Protein AF-A0A8J6TCL2-F1 (afdb_monomer_lite)

Radius of gyration: 12.34 Å; chains: 1; bounding box: 31×27×26 Å

Foldseek 3Di:
DPQDLVNLVVCCVVPVPPRPLNVQLVVLVVV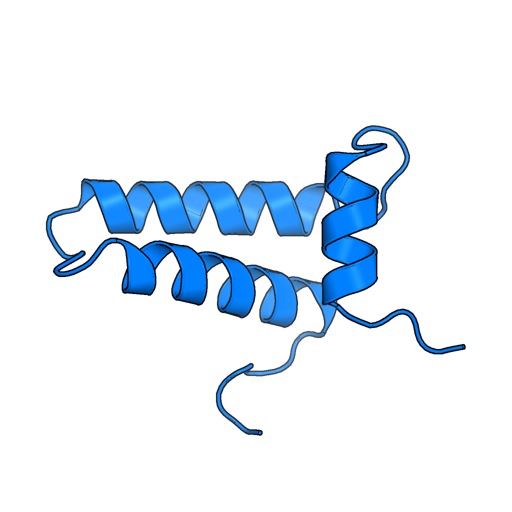LVVCVVPVVDPDPVVSVVSSSQSSCCVVPVDRSPPD

Sequence (67 aa):
MSNTIGERLVQVIKNPQDSESQESFARAMELSKAYAGSGSATHFSAVARLFYDLFEMFETGEDPRKK

Structure (mmCIF, N/CA/C/O backbone):
data_AF-A0A8J6TCL2-F1
#
_entry.id   AF-A0A8J6TCL2-F1
#
loop_
_atom_site.group_PDB
_atom_site.id
_atom_site.type_symbol
_atom_site.label_atom_id
_atom_site.label_alt_id
_atom_site.label_comp_id
_atom_site.label_asym_id
_atom_site.label_entity_id
_atom_site.label_seq_id
_atom_site.pdbx_PDB_ins_code
_atom_site.Cartn_x
_atom_site.Cartn_y
_atom_site.Cartn_z
_atom_site.occupancy
_atom_site.B_iso_or_equiv
_atom_site.auth_seq_id
_atom_site.auth_comp_id
_atom_site.auth_asym_id
_atom_site.auth_atom_id
_atom_site.pdbx_PDB_model_num
ATOM 1 N N . MET A 1 1 ? -17.489 -10.113 10.404 1.00 40.16 1 MET A N 1
ATOM 2 C CA . MET A 1 1 ? -16.898 -10.401 9.080 1.00 40.16 1 MET A CA 1
ATOM 3 C C . MET A 1 1 ? -15.564 -9.682 9.041 1.00 40.16 1 MET A C 1
ATOM 5 O O . MET A 1 1 ? -15.556 -8.488 9.308 1.00 40.16 1 MET A O 1
ATOM 9 N N . SER A 1 2 ? -14.443 -10.388 8.867 1.00 52.16 2 SER A N 1
ATOM 10 C CA . SER A 1 2 ? -13.144 -9.718 8.747 1.00 52.16 2 SER A CA 1
ATOM 11 C C . SER A 1 2 ? -13.137 -8.952 7.428 1.00 52.16 2 SER A C 1
ATOM 13 O O . SER A 1 2 ? -13.155 -9.592 6.378 1.00 52.16 2 SER A O 1
ATOM 15 N N . ASN A 1 3 ? -13.153 -7.619 7.475 1.00 64.06 3 ASN A N 1
ATOM 16 C CA . ASN A 1 3 ? -12.964 -6.816 6.269 1.00 64.06 3 ASN A CA 1
ATOM 17 C C . ASN A 1 3 ? -11.617 -7.203 5.659 1.00 64.06 3 ASN A C 1
ATOM 19 O O . ASN A 1 3 ? -10.570 -7.040 6.291 1.00 64.06 3 ASN A O 1
ATOM 23 N N . THR A 1 4 ? -11.661 -7.750 4.454 1.00 88.81 4 THR A N 1
ATOM 24 C CA . THR A 1 4 ? -10.471 -8.060 3.673 1.00 88.81 4 THR A CA 1
ATOM 25 C C . THR A 1 4 ? -9.745 -6.762 3.319 1.00 88.81 4 THR A C 1
ATOM 27 O O . THR A 1 4 ? -10.347 -5.690 3.230 1.00 88.81 4 THR A O 1
ATOM 30 N N . ILE A 1 5 ? -8.434 -6.837 3.094 1.00 92.62 5 ILE A N 1
ATOM 31 C CA . ILE A 1 5 ? -7.627 -5.661 2.732 1.00 92.62 5 ILE A CA 1
ATOM 32 C C . ILE A 1 5 ? -8.153 -4.984 1.459 1.00 92.62 5 ILE A C 1
ATOM 34 O O . ILE A 1 5 ? -8.208 -3.758 1.382 1.00 92.62 5 ILE A O 1
ATOM 38 N N . GLY A 1 6 ? -8.641 -5.771 0.496 1.00 92.50 6 GLY A N 1
ATOM 39 C CA . GLY A 1 6 ? -9.290 -5.247 -0.704 1.00 92.50 6 GLY A CA 1
ATOM 40 C C . GLY A 1 6 ? -10.544 -4.414 -0.409 1.00 92.50 6 GLY A C 1
ATOM 41 O O . GLY A 1 6 ? -10.745 -3.378 -1.037 1.00 92.50 6 GLY A O 1
ATOM 42 N N . GLU A 1 7 ? -11.369 -4.804 0.565 1.00 93.56 7 GLU A N 1
ATOM 43 C CA . GLU A 1 7 ? -12.560 -4.031 0.950 1.00 93.56 7 GLU A CA 1
ATOM 44 C C . GLU A 1 7 ? -12.186 -2.696 1.592 1.00 93.56 7 GLU A C 1
ATOM 46 O O . GLU A 1 7 ? -12.781 -1.673 1.250 1.00 93.56 7 GLU A O 1
ATOM 51 N N . ARG A 1 8 ? -11.159 -2.680 2.453 1.00 93.81 8 ARG A N 1
ATOM 52 C CA . ARG A 1 8 ? -10.624 -1.438 3.036 1.00 93.81 8 ARG A CA 1
ATOM 53 C C . ARG A 1 8 ? -10.086 -0.497 1.961 1.00 93.81 8 ARG A C 1
ATOM 55 O O . ARG A 1 8 ? -10.388 0.694 1.973 1.00 93.81 8 ARG A O 1
ATOM 62 N N . LEU A 1 9 ? -9.378 -1.046 0.971 1.00 94.94 9 LEU A N 1
ATOM 63 C CA . LEU A 1 9 ? -8.893 -0.280 -0.176 1.00 94.94 9 LEU A CA 1
ATOM 64 C C . LEU A 1 9 ? -10.046 0.320 -0.999 1.00 94.94 9 LEU A C 1
ATOM 66 O O . LEU A 1 9 ? -9.986 1.469 -1.431 1.00 94.94 9 LEU A O 1
ATOM 70 N N . VAL A 1 10 ? -11.123 -0.434 -1.218 1.00 94.56 10 VAL A N 1
ATOM 71 C CA . VAL A 1 10 ? -12.308 0.090 -1.912 1.00 94.56 10 VAL A CA 1
ATOM 72 C C . VAL A 1 10 ? -13.005 1.167 -1.076 1.00 94.56 10 VAL A C 1
ATOM 74 O O . VAL A 1 10 ? -13.474 2.158 -1.640 1.00 94.56 10 VAL A O 1
ATOM 77 N N . GLN A 1 11 ? -13.072 1.006 0.248 1.00 94.75 11 GLN A N 1
ATOM 78 C CA . GLN A 1 11 ? -13.686 1.997 1.133 1.00 94.75 11 GLN A CA 1
ATOM 79 C C . GLN A 1 11 ? -12.936 3.326 1.133 1.00 94.75 11 GLN A C 1
ATOM 81 O O . GLN A 1 11 ? -13.582 4.355 0.941 1.00 94.75 11 GLN A O 1
ATOM 86 N N . VAL A 1 12 ? -11.604 3.321 1.249 1.00 95.75 12 VAL A N 1
ATOM 87 C CA . VAL A 1 12 ? -10.816 4.567 1.242 1.00 95.75 12 VAL A CA 1
ATOM 88 C C . VAL A 1 12 ? -10.933 5.326 -0.080 1.00 95.75 12 VAL A C 1
ATOM 90 O O . VAL A 1 12 ? -10.937 6.551 -0.090 1.00 95.75 12 VAL A O 1
ATOM 93 N N . ILE A 1 13 ? -11.104 4.624 -1.205 1.00 94.38 13 ILE A N 1
ATOM 94 C CA . ILE A 1 13 ? -11.314 5.271 -2.509 1.00 94.38 13 ILE A CA 1
ATOM 95 C C . ILE A 1 13 ? -12.703 5.914 -2.591 1.00 94.38 13 ILE A C 1
ATOM 97 O O . ILE A 1 13 ? -12.844 7.006 -3.138 1.00 94.38 13 ILE A O 1
ATOM 101 N N . LYS A 1 14 ? -13.736 5.238 -2.077 1.00 95.25 14 LYS A N 1
ATOM 102 C CA . LYS A 1 14 ? -15.121 5.726 -2.149 1.00 95.25 14 LYS A CA 1
ATOM 103 C C . LYS A 1 14 ? -15.390 6.857 -1.157 1.00 95.25 14 LYS A C 1
ATOM 105 O O . LYS A 1 14 ? -16.018 7.837 -1.539 1.00 95.25 14 LYS A O 1
ATOM 110 N N . ASN A 1 15 ? -14.896 6.719 0.073 1.00 94.00 15 ASN A N 1
ATOM 111 C CA . ASN A 1 15 ? -15.117 7.647 1.182 1.00 94.00 15 ASN A CA 1
ATOM 112 C C . ASN A 1 15 ? -13.784 8.003 1.870 1.00 94.00 15 ASN A C 1
ATOM 114 O O . ASN A 1 15 ? -13.543 7.603 3.009 1.00 94.00 15 ASN A O 1
ATOM 118 N N . PRO A 1 16 ? -12.901 8.765 1.204 1.00 87.56 16 PRO A N 1
ATOM 119 C CA . PRO A 1 16 ? -11.559 9.046 1.714 1.00 87.56 16 PRO A CA 1
ATOM 120 C C . PRO A 1 16 ? -11.526 9.866 3.010 1.00 87.56 16 PRO A C 1
ATOM 122 O O . PRO A 1 16 ? -10.531 9.791 3.717 1.00 87.56 16 PRO A O 1
ATOM 125 N N . GLN A 1 17 ? -12.570 10.645 3.314 1.00 87.50 17 GLN A N 1
ATOM 126 C CA . GLN A 1 17 ? -12.631 11.489 4.520 1.00 87.50 17 GLN A CA 1
ATOM 127 C C . GLN A 1 17 ? -13.022 10.716 5.787 1.00 87.50 17 GLN A C 1
ATOM 129 O O . GLN A 1 17 ? -12.690 11.149 6.884 1.00 87.50 17 GLN A O 1
ATOM 134 N N . ASP A 1 18 ? -13.694 9.572 5.630 1.00 85.94 18 ASP A N 1
ATOM 135 C CA . ASP A 1 18 ? -14.238 8.779 6.743 1.00 85.94 18 ASP A CA 1
ATOM 136 C C . ASP A 1 18 ? -13.516 7.432 6.911 1.00 85.94 18 ASP A C 1
ATOM 138 O O . ASP A 1 18 ? -13.933 6.580 7.694 1.00 85.94 18 ASP A O 1
ATOM 142 N N . SER A 1 19 ? -12.457 7.195 6.138 1.00 88.19 19 SER A N 1
ATOM 143 C CA . SER A 1 19 ? -11.770 5.908 6.100 1.00 88.19 19 SER A CA 1
ATOM 144 C C . SER A 1 19 ? -10.551 5.893 7.015 1.00 88.19 19 SER A C 1
ATOM 146 O O . SER A 1 19 ? -9.597 6.635 6.795 1.00 88.19 19 SER A O 1
ATOM 148 N N . GLU A 1 20 ? -10.501 4.934 7.937 1.00 91.31 20 GLU A N 1
ATOM 149 C CA . GLU A 1 20 ? -9.332 4.685 8.797 1.00 91.31 20 GLU A CA 1
ATOM 150 C C . GLU A 1 20 ? -8.062 4.355 7.988 1.00 91.31 20 GLU A C 1
ATOM 152 O O . GLU A 1 20 ? -6.954 4.681 8.402 1.00 91.31 20 GLU A O 1
ATOM 157 N N . SER A 1 21 ? -8.214 3.796 6.783 1.00 95.69 21 SER A N 1
ATOM 158 C CA . SER A 1 21 ? -7.095 3.458 5.893 1.00 95.69 21 SER A CA 1
ATOM 159 C C . SER A 1 21 ? -6.552 4.636 5.061 1.00 95.69 21 SER A C 1
ATOM 161 O O . SER A 1 21 ? -5.747 4.421 4.150 1.00 95.69 21 SER A O 1
ATOM 163 N N . GLN A 1 22 ? -6.994 5.879 5.309 1.00 95.50 22 GLN A N 1
ATOM 164 C CA . GLN A 1 22 ? -6.582 7.056 4.526 1.00 95.50 22 GLN A CA 1
ATOM 165 C C . GLN A 1 22 ? -5.068 7.287 4.579 1.00 95.50 22 GLN A C 1
ATOM 167 O O . GLN A 1 22 ? -4.444 7.535 3.544 1.00 95.50 22 GLN A O 1
ATOM 172 N N . GLU A 1 23 ? -4.468 7.178 5.765 1.00 95.50 23 GLU A N 1
ATOM 173 C CA . GLU A 1 23 ? -3.026 7.362 5.921 1.00 95.50 23 GLU A CA 1
ATOM 174 C C . GLU A 1 23 ? -2.242 6.251 5.211 1.00 95.50 23 GLU A C 1
ATOM 176 O O . GLU A 1 23 ? -1.372 6.551 4.389 1.00 95.50 23 GLU A O 1
ATOM 181 N N . SER A 1 24 ? -2.600 4.984 5.443 1.00 96.69 24 SER A N 1
ATOM 182 C CA . SER A 1 24 ? -2.002 3.823 4.773 1.00 96.69 24 SER A CA 1
ATOM 183 C C . SER A 1 24 ? -2.044 3.964 3.252 1.00 96.69 24 SER A C 1
ATOM 185 O O . SER A 1 24 ? -1.037 3.764 2.570 1.00 96.69 24 SER A O 1
ATOM 187 N N . PHE A 1 25 ? -3.189 4.380 2.706 1.00 97.12 25 PHE A N 1
ATOM 188 C CA . PHE A 1 25 ? -3.357 4.624 1.277 1.00 97.12 25 PHE A CA 1
ATOM 189 C C . PHE A 1 25 ? -2.428 5.730 0.770 1.00 97.12 25 PHE A C 1
ATOM 191 O O . PHE A 1 25 ? -1.727 5.538 -0.227 1.00 97.12 25 PHE A O 1
ATOM 198 N N . AL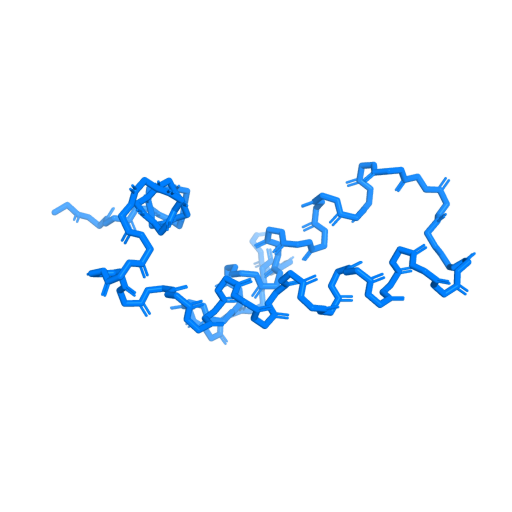A A 1 26 ? -2.400 6.880 1.450 1.00 96.88 26 ALA A N 1
ATOM 199 C CA . ALA A 1 26 ? -1.588 8.023 1.044 1.00 96.88 26 ALA A CA 1
ATOM 200 C C . ALA A 1 26 ? -0.092 7.681 1.047 1.00 96.88 26 ALA A C 1
ATOM 202 O O . ALA A 1 26 ? 0.605 7.963 0.069 1.00 96.88 26 ALA A O 1
ATOM 203 N N . ARG A 1 27 ? 0.385 7.003 2.098 1.00 97.50 27 ARG A N 1
ATOM 204 C CA . ARG A 1 27 ? 1.780 6.555 2.219 1.00 97.50 27 ARG A CA 1
ATOM 205 C C . ARG A 1 27 ? 2.142 5.516 1.162 1.00 97.50 27 ARG A C 1
ATOM 207 O O . ARG A 1 27 ? 3.178 5.646 0.509 1.00 97.50 27 ARG A O 1
ATOM 214 N N . ALA A 1 28 ? 1.284 4.517 0.942 1.00 97.31 28 ALA A N 1
ATOM 215 C CA . ALA A 1 28 ? 1.509 3.500 -0.086 1.00 97.31 28 ALA A CA 1
ATOM 216 C C . ALA A 1 28 ? 1.567 4.129 -1.487 1.00 97.31 28 ALA A C 1
ATOM 218 O O . ALA A 1 28 ? 2.436 3.784 -2.293 1.00 97.31 28 ALA A O 1
ATOM 219 N N . MET A 1 29 ? 0.685 5.093 -1.768 1.00 96.62 29 MET A N 1
ATOM 220 C CA . MET A 1 29 ? 0.653 5.829 -3.032 1.00 96.62 29 MET A CA 1
ATOM 221 C C . MET A 1 29 ? 1.913 6.679 -3.233 1.00 96.62 29 MET A C 1
ATOM 223 O O . MET A 1 29 ? 2.498 6.658 -4.315 1.00 96.62 29 MET A O 1
ATOM 227 N N . GLU A 1 30 ? 2.354 7.406 -2.204 1.00 97.06 30 GLU A N 1
ATOM 228 C CA . GLU A 1 30 ? 3.562 8.238 -2.244 1.00 97.06 30 GLU A CA 1
ATOM 229 C C . GLU A 1 30 ? 4.804 7.409 -2.601 1.00 97.06 30 GLU A C 1
ATOM 231 O O . GLU A 1 30 ? 5.500 7.713 -3.573 1.00 97.06 30 GLU A O 1
ATOM 236 N N . LEU A 1 31 ? 5.030 6.307 -1.881 1.00 96.31 31 LEU A N 1
ATOM 237 C CA . LEU A 1 31 ? 6.171 5.418 -2.114 1.00 96.31 31 LEU A CA 1
ATOM 238 C C . LEU A 1 31 ? 6.108 4.740 -3.486 1.00 96.31 31 LEU A C 1
ATOM 240 O O . LEU A 1 31 ? 7.121 4.639 -4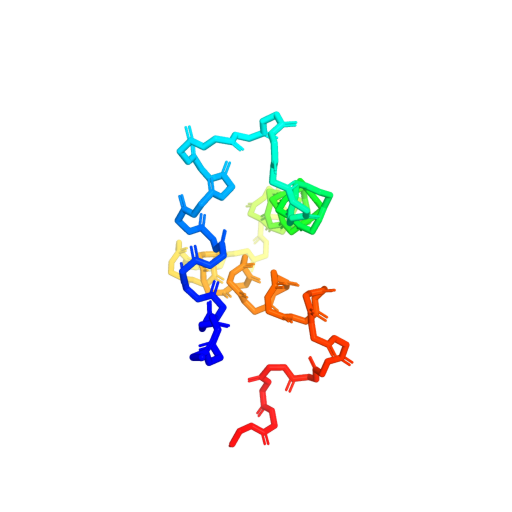.180 1.00 96.31 31 LEU A O 1
ATOM 244 N N . SER A 1 32 ? 4.916 4.325 -3.916 1.00 95.31 32 SER A N 1
ATOM 245 C CA . SER A 1 32 ? 4.734 3.694 -5.228 1.00 95.31 32 SER A CA 1
ATOM 246 C C . SER A 1 32 ? 5.000 4.670 -6.373 1.00 95.31 32 SER A C 1
ATOM 248 O O . SER A 1 32 ? 5.611 4.293 -7.374 1.00 95.31 32 SER A O 1
ATOM 250 N N . LYS A 1 33 ? 4.612 5.944 -6.222 1.00 94.88 33 LYS A N 1
ATOM 251 C CA . LYS A 1 33 ? 4.940 7.006 -7.186 1.00 94.88 33 LYS A CA 1
ATOM 252 C C . LYS A 1 33 ? 6.438 7.294 -7.218 1.00 94.88 33 LYS A C 1
ATOM 254 O O . LYS A 1 33 ? 6.986 7.446 -8.308 1.00 94.88 33 LYS A O 1
ATOM 259 N N . ALA A 1 34 ? 7.102 7.328 -6.061 1.00 94.81 34 ALA A N 1
ATOM 260 C CA . ALA A 1 34 ? 8.553 7.496 -5.990 1.00 94.81 34 ALA A CA 1
ATOM 261 C C . ALA A 1 34 ? 9.289 6.353 -6.710 1.00 94.81 34 ALA A C 1
ATOM 263 O O . ALA A 1 34 ? 10.184 6.610 -7.512 1.00 94.81 34 ALA A O 1
ATOM 264 N N . TYR A 1 35 ? 8.857 5.104 -6.504 1.00 91.38 35 TYR A N 1
ATOM 265 C CA . TYR A 1 35 ? 9.404 3.938 -7.203 1.00 91.38 35 TYR A CA 1
ATOM 266 C C . TYR A 1 35 ? 9.137 3.967 -8.717 1.00 91.38 35 TYR A C 1
ATOM 268 O O . TYR A 1 35 ? 10.022 3.670 -9.516 1.00 91.38 35 TYR A O 1
ATOM 276 N N . ALA A 1 36 ? 7.932 4.361 -9.138 1.00 92.06 36 ALA A N 1
ATOM 277 C CA . ALA A 1 36 ? 7.619 4.512 -10.558 1.00 92.06 36 ALA A CA 1
ATOM 278 C C . ALA A 1 36 ? 8.476 5.606 -11.225 1.00 92.06 36 ALA A C 1
ATOM 280 O O . ALA A 1 36 ? 8.910 5.444 -12.364 1.00 92.06 36 ALA A O 1
ATOM 281 N N . GLY A 1 37 ? 8.740 6.703 -10.509 1.00 90.19 37 GLY A N 1
ATOM 282 C CA . GLY A 1 37 ? 9.539 7.832 -10.988 1.00 90.19 37 GLY A CA 1
ATOM 283 C C . GLY A 1 37 ? 11.055 7.621 -10.943 1.00 90.19 37 GLY A C 1
ATOM 284 O O . GLY A 1 37 ? 11.776 8.366 -11.599 1.00 90.19 37 GLY A O 1
ATOM 285 N N . SER A 1 38 ? 11.562 6.617 -10.218 1.00 88.94 38 SER A N 1
ATOM 286 C CA . SER A 1 38 ? 13.007 6.391 -10.053 1.00 88.94 38 SER A CA 1
ATOM 287 C C . SER A 1 38 ? 13.688 5.743 -11.265 1.00 88.94 38 SER A C 1
ATOM 289 O O . SER A 1 38 ? 14.896 5.518 -11.242 1.00 88.94 38 SER A O 1
ATOM 291 N N . GLY A 1 39 ? 12.927 5.370 -12.301 1.00 81.75 39 GLY A N 1
ATOM 292 C CA . GLY A 1 39 ? 13.429 4.583 -13.434 1.00 81.75 39 GLY A CA 1
ATOM 293 C C . GLY A 1 39 ? 13.739 3.120 -13.085 1.00 81.75 39 GLY A C 1
ATOM 294 O O . GLY A 1 39 ? 14.190 2.368 -13.943 1.00 81.75 39 GLY A O 1
ATOM 295 N N . SER A 1 40 ? 13.485 2.698 -11.840 1.00 81.94 40 SER A N 1
ATOM 296 C CA . SER A 1 40 ? 13.658 1.309 -11.389 1.00 81.94 40 SER A CA 1
ATOM 297 C C . SER A 1 40 ? 12.468 0.414 -11.750 1.00 81.94 40 SER A C 1
ATOM 299 O O . SER A 1 40 ? 12.590 -0.810 -11.718 1.00 81.94 40 SER A O 1
ATOM 301 N N . ALA A 1 41 ? 11.318 1.006 -12.084 1.00 81.81 41 ALA A N 1
ATOM 302 C CA . ALA A 1 41 ? 10.135 0.276 -12.513 1.00 81.81 41 ALA A CA 1
ATOM 303 C C . ALA A 1 41 ? 10.297 -0.214 -13.961 1.00 81.81 41 ALA A C 1
ATOM 305 O O . ALA A 1 41 ? 10.211 0.559 -14.913 1.00 81.81 41 ALA A O 1
ATOM 306 N N . THR A 1 42 ? 10.495 -1.520 -14.132 1.00 77.38 42 THR A N 1
ATOM 307 C CA . THR A 1 42 ? 10.602 -2.164 -15.453 1.00 77.38 42 THR A CA 1
ATOM 308 C C . THR A 1 42 ? 9.241 -2.447 -16.091 1.00 77.38 42 THR A C 1
ATOM 310 O O . THR A 1 42 ? 9.128 -2.480 -17.315 1.00 77.38 42 THR A O 1
ATOM 313 N N . HIS A 1 43 ? 8.190 -2.611 -15.278 1.00 85.25 43 HIS A N 1
ATOM 314 C CA . HIS A 1 43 ? 6.824 -2.867 -15.733 1.00 85.25 43 HIS A CA 1
ATOM 315 C C . HIS A 1 43 ? 5.796 -2.134 -14.868 1.00 85.25 43 HIS A C 1
ATOM 317 O O . HIS A 1 43 ? 5.904 -2.109 -13.643 1.00 85.25 43 HIS A O 1
ATOM 323 N N . PHE A 1 44 ? 4.738 -1.611 -15.493 1.00 82.06 44 PHE A N 1
ATOM 324 C CA . PHE A 1 44 ? 3.640 -0.944 -14.782 1.00 82.06 44 PHE A CA 1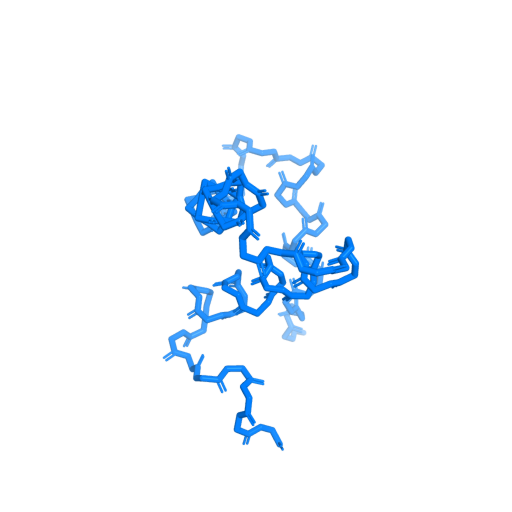
ATOM 325 C C . PHE A 1 44 ? 2.959 -1.855 -13.745 1.00 82.06 44 PHE A C 1
ATOM 327 O O . PHE A 1 44 ? 2.614 -1.417 -12.649 1.00 82.06 44 PHE A O 1
ATOM 334 N N . SER A 1 45 ? 2.824 -3.147 -14.052 1.00 87.62 45 SER A N 1
ATOM 335 C CA . SER A 1 45 ? 2.260 -4.144 -13.134 1.00 87.62 45 SER A CA 1
ATOM 336 C C . SER A 1 45 ? 3.052 -4.279 -11.829 1.00 87.62 45 SER A C 1
ATOM 338 O O . SER A 1 45 ? 2.456 -4.556 -10.789 1.00 87.62 45 SER A O 1
ATOM 340 N N . ALA A 1 46 ? 4.367 -4.033 -11.853 1.00 90.12 46 ALA A N 1
ATOM 341 C CA . ALA A 1 46 ? 5.195 -4.044 -10.650 1.00 90.12 46 ALA A CA 1
ATOM 342 C C . ALA A 1 46 ? 4.840 -2.884 -9.709 1.00 90.12 46 ALA A C 1
ATOM 344 O O . ALA A 1 46 ? 4.819 -3.071 -8.498 1.00 90.12 46 ALA A O 1
ATOM 345 N N . VAL A 1 47 ? 4.490 -1.714 -10.255 1.00 93.12 47 VAL A N 1
ATOM 346 C CA . VAL A 1 47 ? 4.062 -0.546 -9.467 1.00 93.12 47 VAL A CA 1
ATOM 347 C C . VAL A 1 47 ? 2.716 -0.810 -8.797 1.00 93.12 47 VAL A C 1
ATOM 349 O O . VAL A 1 47 ? 2.567 -0.567 -7.604 1.00 93.12 47 VAL A O 1
ATOM 352 N N . ALA A 1 48 ? 1.748 -1.351 -9.541 1.00 92.62 48 ALA A N 1
ATOM 353 C CA . ALA A 1 48 ? 0.432 -1.679 -8.992 1.00 92.62 48 ALA A CA 1
ATOM 354 C C . ALA A 1 48 ? 0.522 -2.732 -7.876 1.00 92.62 48 ALA A C 1
ATOM 356 O O . ALA A 1 48 ? -0.153 -2.616 -6.853 1.00 92.62 48 ALA A O 1
ATOM 357 N N . ARG A 1 49 ? 1.391 -3.737 -8.049 1.00 93.44 49 ARG A N 1
ATOM 358 C CA . ARG A 1 49 ? 1.633 -4.750 -7.020 1.00 93.44 49 ARG A CA 1
ATOM 359 C C . ARG A 1 49 ? 2.344 -4.175 -5.800 1.00 93.44 49 ARG A C 1
ATOM 361 O O . ARG A 1 49 ? 1.896 -4.420 -4.690 1.00 93.44 49 ARG A O 1
ATOM 368 N N . LEU A 1 50 ? 3.384 -3.366 -6.007 1.00 94.81 50 LEU A N 1
ATOM 369 C CA . LEU A 1 50 ? 4.083 -2.678 -4.923 1.00 94.81 50 LEU A CA 1
ATOM 370 C C . LEU A 1 50 ? 3.124 -1.822 -4.091 1.00 94.81 50 LEU A C 1
ATOM 372 O O . LEU A 1 50 ? 3.177 -1.871 -2.868 1.00 94.81 50 LEU A O 1
ATOM 376 N N . PHE A 1 51 ? 2.235 -1.076 -4.745 1.00 96.50 51 PHE A N 1
ATOM 377 C CA . PHE A 1 51 ? 1.220 -0.283 -4.060 1.00 96.50 51 PHE A CA 1
ATOM 378 C C . PHE A 1 51 ? 0.342 -1.142 -3.150 1.00 96.50 51 PHE A C 1
ATOM 380 O O . PHE A 1 51 ? 0.166 -0.810 -1.979 1.00 96.50 51 PHE A O 1
ATOM 387 N N . TYR A 1 52 ? -0.186 -2.248 -3.677 1.00 95.75 52 TYR A N 1
ATOM 388 C CA . TYR A 1 52 ? -1.058 -3.127 -2.907 1.00 95.75 52 TYR A CA 1
ATOM 389 C C . TYR A 1 52 ? -0.317 -3.795 -1.741 1.00 95.75 52 TYR A C 1
ATOM 391 O O . TYR A 1 52 ? -0.835 -3.814 -0.629 1.00 95.75 52 TYR A O 1
ATOM 399 N N . ASP A 1 53 ? 0.907 -4.273 -1.975 1.00 95.94 53 ASP A N 1
ATOM 400 C CA . ASP A 1 53 ? 1.756 -4.876 -0.945 1.00 95.94 53 ASP A CA 1
ATOM 401 C C . ASP A 1 53 ? 2.050 -3.870 0.184 1.00 95.94 53 ASP A C 1
ATOM 403 O O . ASP A 1 53 ? 1.899 -4.191 1.361 1.00 95.94 53 ASP A O 1
ATOM 407 N N . LEU A 1 54 ? 2.420 -2.629 -0.153 1.00 96.94 54 LEU A N 1
ATOM 408 C CA . LEU A 1 54 ? 2.661 -1.579 0.842 1.00 96.94 54 LEU A CA 1
ATOM 409 C C . LEU A 1 54 ? 1.394 -1.234 1.626 1.00 96.94 54 LEU A C 1
ATOM 411 O O . LEU A 1 54 ? 1.456 -1.077 2.841 1.00 96.94 54 LEU A O 1
ATOM 415 N N . PHE A 1 55 ? 0.249 -1.140 0.948 1.00 97.06 55 PHE A N 1
ATOM 416 C CA . PHE A 1 55 ? -1.028 -0.881 1.604 1.00 97.06 55 PHE A CA 1
ATOM 417 C C . PHE A 1 55 ? -1.395 -2.002 2.585 1.00 97.06 55 PHE A C 1
ATOM 419 O O . PHE A 1 55 ? -1.722 -1.724 3.735 1.00 97.06 55 PHE A O 1
ATOM 426 N N . GLU A 1 56 ? -1.281 -3.266 2.167 1.00 95.94 56 GLU A N 1
ATOM 427 C CA . GLU A 1 56 ? -1.507 -4.426 3.034 1.00 95.94 56 GLU A CA 1
ATOM 428 C C . GLU A 1 56 ? -0.559 -4.428 4.240 1.00 95.94 56 GLU A C 1
ATOM 430 O O . GLU A 1 56 ? -1.005 -4.630 5.371 1.00 95.94 56 GLU A O 1
ATOM 435 N N . MET A 1 57 ? 0.725 -4.141 4.018 1.00 95.94 57 MET A N 1
ATOM 436 C CA . MET A 1 57 ? 1.726 -4.054 5.080 1.00 95.94 57 MET A CA 1
ATOM 437 C C . MET A 1 57 ? 1.389 -2.956 6.095 1.00 95.94 57 MET A C 1
ATOM 439 O O . MET A 1 57 ? 1.506 -3.179 7.295 1.00 95.94 57 MET A O 1
ATOM 443 N N . PHE A 1 58 ? 0.947 -1.780 5.646 1.00 96.19 58 PHE A N 1
ATOM 444 C CA . PHE A 1 58 ? 0.579 -0.683 6.548 1.00 96.19 58 PHE A CA 1
ATOM 445 C C . PHE A 1 58 ? -0.706 -0.960 7.332 1.00 96.19 58 PHE A C 1
ATOM 447 O O . PHE A 1 58 ? -0.793 -0.597 8.500 1.00 96.19 58 PHE A O 1
ATOM 454 N N . GLU A 1 59 ? -1.673 -1.652 6.731 1.00 95.06 59 GLU A N 1
ATOM 455 C CA . GLU A 1 59 ? -2.934 -2.005 7.392 1.00 95.06 59 GLU A CA 1
ATOM 456 C C . GLU A 1 59 ? -2.803 -3.147 8.408 1.00 95.06 59 GLU A C 1
ATOM 458 O O . GLU A 1 59 ? -3.614 -3.245 9.331 1.00 95.06 59 GLU A O 1
ATOM 463 N N . THR A 1 60 ? -1.832 -4.042 8.214 1.00 93.25 60 THR A N 1
ATOM 464 C CA . THR A 1 60 ? -1.710 -5.284 9.000 1.00 93.25 60 THR A CA 1
ATOM 465 C C . THR A 1 60 ? -0.460 -5.352 9.867 1.00 93.25 60 THR A C 1
ATOM 467 O O . THR A 1 60 ? -0.458 -6.084 10.852 1.00 93.25 60 THR A O 1
ATOM 470 N N . GLY A 1 61 ? 0.597 -4.616 9.518 1.00 93.62 61 GLY A N 1
ATOM 471 C CA . GLY A 1 61 ? 1.930 -4.760 10.106 1.00 93.62 61 GLY A CA 1
ATOM 472 C C . GLY A 1 61 ? 2.700 -5.997 9.627 1.00 93.62 61 GLY A C 1
ATOM 473 O O . GLY A 1 61 ? 3.828 -6.211 10.068 1.00 93.62 61 GLY A O 1
ATOM 474 N N . GLU A 1 62 ? 2.124 -6.800 8.730 1.00 92.00 62 GLU A N 1
ATOM 475 C CA . GLU A 1 62 ? 2.698 -8.062 8.265 1.00 92.00 62 GLU A CA 1
ATOM 476 C C . GLU A 1 62 ? 3.415 -7.910 6.921 1.00 92.00 62 GLU A C 1
ATOM 478 O O . GLU A 1 62 ? 3.058 -7.079 6.087 1.00 92.00 62 GLU A O 1
ATOM 483 N N . ASP A 1 63 ? 4.423 -8.753 6.681 1.00 89.94 63 ASP A N 1
ATOM 484 C CA . ASP A 1 63 ? 5.082 -8.821 5.375 1.00 89.94 63 ASP A CA 1
ATOM 485 C C . ASP A 1 63 ? 4.151 -9.522 4.363 1.00 89.94 63 ASP A C 1
ATOM 487 O O . ASP A 1 63 ? 3.923 -10.734 4.477 1.00 89.94 63 ASP A O 1
ATOM 491 N N . PRO A 1 64 ? 3.645 -8.810 3.336 1.00 85.56 64 PRO A N 1
ATOM 492 C CA . PRO A 1 64 ? 2.660 -9.336 2.387 1.00 85.56 64 PRO A CA 1
ATOM 493 C C . PRO A 1 64 ? 3.207 -10.484 1.523 1.00 85.56 64 PRO A C 1
ATOM 495 O O . PRO A 1 64 ? 2.442 -11.180 0.851 1.00 85.56 64 PRO A O 1
ATOM 498 N N . ARG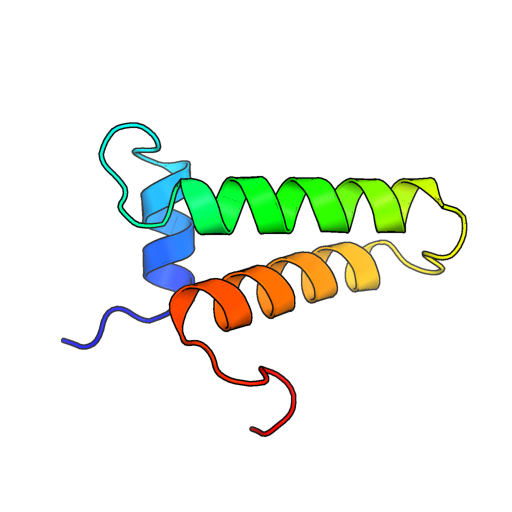 A 1 65 ? 4.528 -10.711 1.538 1.00 83.38 65 ARG A N 1
ATOM 499 C CA . ARG A 1 65 ? 5.218 -11.752 0.761 1.00 83.38 65 ARG A CA 1
ATOM 500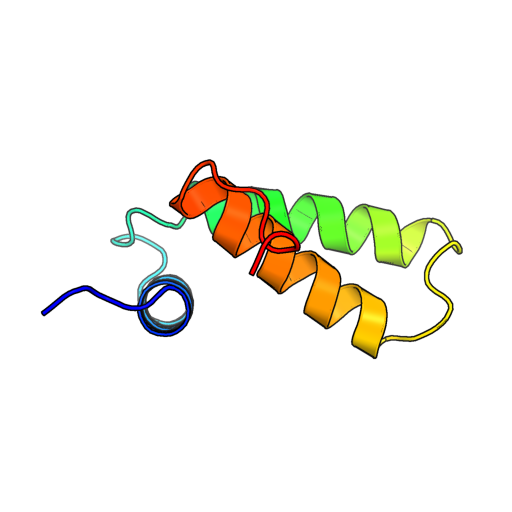 C C . ARG A 1 65 ? 5.351 -13.080 1.505 1.00 83.38 65 ARG A C 1
ATOM 502 O O . ARG A 1 65 ? 5.777 -14.051 0.889 1.00 83.38 65 ARG A O 1
ATOM 509 N N . LYS A 1 66 ? 5.006 -13.140 2.795 1.00 81.19 66 LYS A N 1
ATOM 510 C CA . LYS A 1 66 ? 5.130 -14.350 3.634 1.00 81.19 66 LYS A CA 1
ATOM 511 C C . LYS A 1 66 ? 3.912 -15.287 3.590 1.00 81.19 66 LYS A C 1
ATOM 513 O O . LYS A 1 66 ? 3.787 -16.140 4.464 1.00 81.19 66 LYS A O 1
ATOM 518 N N . LYS A 1 67 ? 3.016 -15.109 2.617 1.00 63.53 67 LYS A N 1
ATOM 519 C CA . LYS A 1 67 ? 1.801 -15.922 2.450 1.00 63.53 67 LYS A CA 1
ATOM 520 C C . LYS A 1 67 ? 2.096 -17.340 1.973 1.00 63.53 67 LYS A C 1
ATOM 522 O O . LYS A 1 67 ? 3.006 -17.498 1.130 1.00 63.53 67 LYS A O 1
#

pLDDT: mean 89.87, std 10.3, range [40.16, 97.5]

Organism: NCBI:txid2841691

Secondary structure (DSSP, 8-state):
----HHHHHHHHHH-TTS-TTHHHHHHHHHHHHHHHHTT--S-HHHHHHHHHHHHHHHHHSS-TT--